Protein AF-A0A2U1STB8-F1 (afdb_monomer)

Structure (mmCIF, N/CA/C/O backbone):
data_AF-A0A2U1STB8-F1
#
_entry.id   AF-A0A2U1STB8-F1
#
loop_
_atom_site.group_PDB
_atom_site.id
_atom_site.type_symbol
_atom_site.label_atom_id
_atom_site.label_alt_id
_atom_site.label_comp_id
_atom_site.label_asym_id
_atom_site.label_entity_id
_atom_site.label_seq_id
_atom_site.pdbx_PDB_ins_code
_atom_site.Cartn_x
_atom_site.Cartn_y
_atom_site.Cartn_z
_atom_site.occupancy
_atom_site.B_iso_or_equiv
_atom_site.auth_seq_id
_atom_site.auth_comp_id
_atom_site.auth_asym_id
_atom_site.auth_atom_id
_atom_site.pdbx_PDB_model_num
ATOM 1 N N . MET A 1 1 ? 2.926 -14.666 1.191 1.00 56.78 1 MET A N 1
ATOM 2 C CA . MET A 1 1 ? 3.184 -13.344 1.796 1.00 56.78 1 MET A CA 1
ATOM 3 C C . MET A 1 1 ? 2.776 -12.311 0.762 1.00 56.78 1 MET A C 1
ATOM 5 O O . MET A 1 1 ? 3.221 -12.447 -0.370 1.00 56.78 1 MET A O 1
ATOM 9 N N . ILE A 1 2 ? 1.848 -11.404 1.078 1.00 64.38 2 ILE A N 1
ATOM 10 C CA . ILE A 1 2 ? 1.431 -10.356 0.133 1.00 64.38 2 ILE A CA 1
ATOM 11 C C . ILE A 1 2 ? 2.334 -9.158 0.390 1.00 64.38 2 ILE A C 1
ATOM 13 O O . ILE A 1 2 ? 2.257 -8.571 1.463 1.00 64.38 2 ILE A O 1
ATOM 17 N N . ASP A 1 3 ? 3.172 -8.817 -0.582 1.00 82.81 3 ASP A N 1
ATOM 18 C CA . ASP A 1 3 ? 3.921 -7.564 -0.579 1.00 82.81 3 ASP A CA 1
ATOM 19 C C . ASP A 1 3 ? 3.026 -6.491 -1.212 1.00 82.81 3 ASP A C 1
ATOM 21 O O . ASP A 1 3 ? 2.745 -6.524 -2.415 1.00 82.81 3 ASP A O 1
ATOM 25 N N . VAL A 1 4 ? 2.445 -5.617 -0.386 1.00 84.44 4 VAL A N 1
ATOM 26 C CA . VAL A 1 4 ? 1.461 -4.632 -0.863 1.00 84.44 4 VAL A CA 1
ATOM 27 C C . VAL A 1 4 ? 2.153 -3.593 -1.734 1.00 84.44 4 VAL A C 1
ATOM 29 O O . VAL A 1 4 ? 1.567 -3.147 -2.723 1.00 84.44 4 VAL A O 1
ATOM 32 N N . VAL A 1 5 ? 3.396 -3.246 -1.396 1.00 88.25 5 VAL A N 1
ATOM 33 C CA . VAL A 1 5 ? 4.225 -2.346 -2.196 1.00 88.25 5 VAL A CA 1
ATOM 34 C C . VAL A 1 5 ? 4.498 -2.960 -3.565 1.00 88.25 5 VAL A C 1
ATOM 36 O O . VAL A 1 5 ? 4.222 -2.299 -4.563 1.00 88.25 5 VAL A O 1
ATOM 39 N N . GLU A 1 6 ? 4.944 -4.217 -3.643 1.00 90.88 6 GLU A N 1
ATOM 40 C CA . GLU A 1 6 ? 5.244 -4.881 -4.922 1.00 90.88 6 GLU A CA 1
ATOM 41 C C . GLU A 1 6 ? 3.986 -5.028 -5.792 1.00 90.88 6 GLU A C 1
ATOM 43 O O . GLU A 1 6 ? 4.014 -4.699 -6.976 1.00 90.88 6 GLU A O 1
ATOM 48 N N . ASN A 1 7 ? 2.849 -5.436 -5.214 1.00 89.62 7 ASN A N 1
ATOM 49 C CA . ASN A 1 7 ? 1.596 -5.570 -5.968 1.00 89.62 7 ASN A CA 1
ATOM 50 C C . ASN A 1 7 ? 1.088 -4.222 -6.500 1.00 89.62 7 ASN A C 1
ATOM 52 O O . ASN A 1 7 ? 0.579 -4.137 -7.623 1.00 89.62 7 ASN A O 1
ATOM 56 N N . LEU A 1 8 ? 1.214 -3.156 -5.703 1.00 89.25 8 LEU A N 1
ATOM 57 C CA . LEU A 1 8 ? 0.842 -1.813 -6.134 1.00 89.25 8 LEU A CA 1
ATOM 58 C C . LEU A 1 8 ? 1.817 -1.291 -7.194 1.00 89.25 8 LEU A C 1
ATOM 60 O O . LEU A 1 8 ? 1.368 -0.747 -8.197 1.00 89.25 8 LEU A O 1
ATOM 64 N N . ALA A 1 9 ? 3.121 -1.499 -7.017 1.00 91.12 9 ALA A N 1
ATOM 65 C CA . ALA A 1 9 ? 4.146 -1.128 -7.987 1.00 91.12 9 ALA A CA 1
ATOM 66 C C . ALA A 1 9 ? 3.913 -1.817 -9.337 1.00 91.12 9 ALA A C 1
ATOM 68 O O . ALA A 1 9 ? 3.885 -1.145 -10.365 1.00 91.12 9 ALA A O 1
ATOM 69 N N . GLN A 1 10 ? 3.638 -3.123 -9.328 1.00 91.44 10 GLN A N 1
ATOM 70 C CA . GLN A 1 10 ? 3.289 -3.884 -10.524 1.00 91.44 10 GLN A CA 1
ATOM 71 C C . GLN A 1 10 ? 2.001 -3.359 -11.171 1.00 91.44 10 GLN A C 1
ATOM 73 O O . GLN A 1 10 ? 1.947 -3.183 -12.385 1.00 91.44 10 GLN A O 1
ATOM 78 N N . SER A 1 11 ? 0.971 -3.046 -10.378 1.00 90.31 11 SER A N 1
ATOM 79 C CA . SER A 1 11 ? -0.282 -2.477 -10.898 1.00 90.31 11 SER A CA 1
ATOM 80 C C . SER A 1 11 ? -0.076 -1.096 -11.531 1.00 90.31 11 SER A C 1
ATOM 82 O O . SER A 1 11 ? -0.659 -0.801 -12.576 1.00 90.31 11 SER A O 1
ATOM 84 N N . LEU A 1 12 ? 0.765 -0.251 -10.924 1.00 89.19 12 LEU A N 1
ATOM 85 C CA . LEU A 1 12 ? 1.150 1.055 -11.462 1.00 89.19 12 LEU A CA 1
ATOM 86 C C . LEU A 1 12 ? 1.954 0.900 -12.752 1.00 89.19 12 LEU A C 1
ATOM 88 O O . LEU A 1 12 ? 1.670 1.602 -13.715 1.00 89.19 12 LEU A O 1
ATOM 92 N N . PHE A 1 13 ? 2.895 -0.041 -12.796 1.00 89.25 13 PHE A N 1
ATOM 93 C CA . PHE A 1 13 ? 3.667 -0.358 -13.994 1.00 89.25 13 PH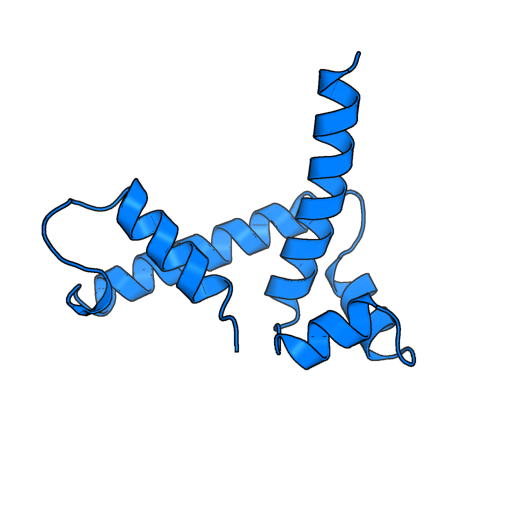E A CA 1
ATOM 94 C C . PHE A 1 13 ? 2.763 -0.835 -15.136 1.00 89.25 13 PHE A C 1
ATOM 96 O O . PHE A 1 13 ? 2.853 -0.322 -16.242 1.00 89.25 13 PHE A O 1
ATOM 103 N N . VAL A 1 14 ? 1.820 -1.742 -14.869 1.00 88.62 14 VAL A N 1
ATOM 104 C CA . VAL A 1 14 ? 0.860 -2.217 -15.881 1.00 88.62 14 VAL A CA 1
ATOM 105 C C . VAL A 1 14 ? -0.056 -1.091 -16.374 1.00 88.62 14 VAL A C 1
ATOM 107 O O . VAL A 1 14 ? -0.401 -1.049 -17.552 1.00 88.62 14 VAL A O 1
ATOM 110 N N . SER A 1 15 ? -0.464 -0.180 -15.487 1.00 86.38 15 SER A N 1
ATOM 111 C CA . SER A 1 15 ? -1.444 0.864 -15.820 1.00 86.38 15 SER A CA 1
ATOM 112 C C . SER A 1 15 ? -0.826 2.111 -16.458 1.00 86.38 15 SER A C 1
ATOM 114 O O . SER A 1 15 ? -1.486 2.780 -17.249 1.00 86.38 15 SER A O 1
ATOM 116 N N . LEU A 1 16 ? 0.401 2.463 -16.070 1.00 86.31 16 LEU A N 1
ATOM 117 C CA . LEU A 1 16 ? 1.062 3.727 -16.420 1.00 86.31 16 LEU A CA 1
ATOM 118 C C . LEU A 1 16 ? 2.373 3.526 -17.190 1.00 86.31 16 LEU A C 1
ATOM 120 O O . LEU A 1 16 ? 2.894 4.487 -17.754 1.00 86.31 16 LEU A O 1
ATOM 124 N N . GLY A 1 17 ? 2.920 2.311 -17.188 1.00 79.31 17 GLY A N 1
ATOM 125 C CA . GLY A 1 17 ? 4.161 1.979 -17.870 1.00 79.31 17 GLY A CA 1
ATOM 126 C C . GLY A 1 17 ? 4.013 1.899 -19.384 1.00 79.31 17 GLY A C 1
ATOM 127 O O . GLY A 1 17 ? 2.931 1.718 -19.945 1.00 79.31 17 GLY A O 1
ATOM 128 N N . SER A 1 18 ? 5.151 2.046 -20.057 1.00 61.75 18 SER A N 1
ATOM 129 C CA . SER A 1 18 ? 5.280 1.862 -21.499 1.00 61.75 18 SER A CA 1
ATOM 130 C C . SER A 1 18 ? 5.188 0.366 -21.823 1.00 61.75 18 SER A C 1
ATOM 132 O O . SER A 1 18 ? 6.009 -0.414 -21.356 1.00 61.75 18 SER A O 1
ATOM 134 N N . GLN A 1 19 ? 4.182 -0.021 -22.611 1.00 65.06 19 GLN A N 1
ATOM 135 C CA . GLN A 1 19 ? 3.633 -1.380 -22.799 1.00 65.06 19 GLN A CA 1
ATOM 136 C C . GLN A 1 19 ? 4.553 -2.457 -23.431 1.00 65.06 19 GLN A C 1
ATOM 138 O O . GLN A 1 19 ? 4.048 -3.364 -24.088 1.00 65.06 19 GLN A O 1
ATOM 143 N N . LEU A 1 20 ? 5.879 -2.388 -23.303 1.00 63.78 20 LEU A N 1
ATOM 144 C CA . LEU A 1 20 ? 6.772 -3.263 -24.077 1.00 63.78 20 LEU A CA 1
ATOM 145 C C . LEU A 1 20 ? 7.332 -4.463 -23.308 1.00 63.78 20 LEU A C 1
ATOM 147 O O . LEU A 1 20 ? 7.580 -5.489 -23.935 1.00 63.78 20 LEU A O 1
ATOM 151 N N . GLU A 1 21 ? 7.484 -4.383 -21.987 1.00 75.31 21 GLU A N 1
ATOM 152 C CA . GLU A 1 21 ? 8.128 -5.443 -21.201 1.00 75.31 21 GLU A CA 1
ATOM 153 C C . GLU A 1 21 ? 7.248 -5.871 -20.018 1.00 75.31 21 GLU A C 1
ATOM 155 O O . GLU A 1 21 ? 6.600 -5.026 -19.392 1.00 75.31 21 GLU A O 1
ATOM 160 N N . PRO A 1 22 ? 7.179 -7.173 -19.690 1.00 84.75 22 PRO A N 1
ATOM 161 C CA . PRO A 1 22 ? 6.521 -7.630 -18.474 1.00 84.75 22 PRO A CA 1
ATOM 162 C C . PRO A 1 22 ? 7.307 -7.180 -17.230 1.00 84.75 22 PRO A C 1
ATOM 164 O O . PRO A 1 22 ? 8.526 -7.038 -17.260 1.00 84.75 22 PRO A O 1
ATOM 167 N N . TRP A 1 23 ? 6.606 -6.989 -16.105 1.00 86.25 23 TRP A N 1
ATOM 168 C CA . TRP A 1 23 ? 7.174 -6.479 -14.841 1.00 86.25 23 TRP A CA 1
ATOM 169 C C . TRP A 1 23 ? 8.466 -7.180 -14.398 1.00 86.25 23 TRP A C 1
ATOM 171 O O . TRP A 1 23 ? 9.391 -6.527 -13.920 1.00 86.25 23 TRP A O 1
ATOM 181 N N . ASP A 1 24 ? 8.531 -8.503 -14.551 1.00 85.56 24 ASP A N 1
ATOM 182 C CA . ASP A 1 24 ? 9.680 -9.297 -14.112 1.00 85.56 24 ASP A CA 1
ATOM 183 C C . ASP A 1 24 ? 10.916 -9.124 -15.005 1.00 85.56 24 ASP A C 1
ATOM 185 O O . ASP A 1 24 ? 12.032 -9.371 -14.546 1.00 85.56 24 ASP A O 1
ATOM 189 N N . GLU A 1 25 ? 10.725 -8.659 -16.240 1.00 87.12 25 GLU A N 1
ATOM 190 C CA . GLU A 1 25 ? 11.784 -8.413 -17.225 1.00 87.12 25 GLU A CA 1
ATOM 191 C C . GLU A 1 25 ? 12.222 -6.942 -17.259 1.00 87.12 25 GLU A C 1
ATOM 193 O O . GLU A 1 25 ? 13.315 -6.645 -17.740 1.00 87.12 25 GLU A O 1
ATOM 198 N N . ALA A 1 26 ? 11.420 -6.036 -16.688 1.00 85.81 26 ALA A N 1
ATOM 199 C CA . ALA A 1 26 ? 11.733 -4.615 -16.637 1.00 85.81 26 ALA A CA 1
ATOM 200 C C . ALA A 1 26 ? 13.057 -4.344 -15.885 1.00 85.81 26 ALA A C 1
ATOM 202 O O . ALA A 1 26 ? 13.343 -4.986 -14.860 1.00 85.81 26 ALA A O 1
ATOM 203 N N . PRO A 1 27 ? 13.853 -3.345 -16.317 1.00 91.00 27 PRO A N 1
ATOM 204 C CA . PRO A 1 27 ? 15.089 -2.968 -15.641 1.00 91.00 27 PRO A CA 1
ATOM 205 C C . PRO A 1 27 ? 14.877 -2.692 -14.149 1.00 91.00 27 PRO A C 1
ATOM 207 O O . PRO A 1 27 ? 13.914 -2.035 -13.752 1.00 91.00 27 PRO A O 1
ATOM 210 N N . LEU A 1 28 ? 15.828 -3.116 -13.306 1.00 90.00 28 LEU A N 1
ATOM 211 C CA . LEU A 1 28 ? 15.728 -2.944 -11.849 1.00 90.00 28 LEU A CA 1
ATO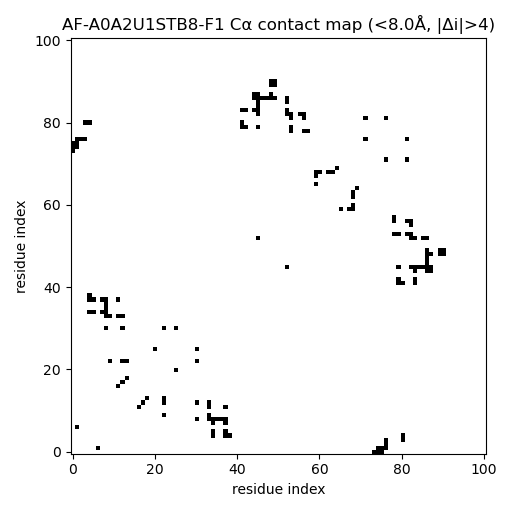M 212 C C . LEU A 1 28 ? 15.468 -1.481 -11.448 1.00 90.00 28 LEU A C 1
ATOM 214 O O . LEU A 1 28 ? 14.611 -1.216 -10.612 1.00 90.00 28 LEU A O 1
ATOM 218 N N . ALA A 1 29 ? 16.142 -0.532 -12.102 1.00 90.31 29 ALA A N 1
ATOM 219 C CA . ALA A 1 29 ? 15.962 0.898 -11.848 1.00 90.31 29 ALA A CA 1
ATOM 220 C C . ALA A 1 29 ? 14.537 1.395 -12.152 1.00 90.31 29 ALA A C 1
ATOM 222 O O . ALA A 1 29 ? 14.053 2.335 -11.518 1.00 90.31 29 ALA A O 1
ATOM 223 N N . GLU A 1 30 ? 13.861 0.781 -13.123 1.00 89.75 30 GLU A N 1
ATOM 224 C CA . GLU A 1 30 ? 12.471 1.091 -13.440 1.00 89.75 30 GLU A CA 1
ATOM 225 C C . GLU A 1 30 ? 11.533 0.480 -12.400 1.00 89.75 30 GLU A C 1
ATOM 227 O O . GLU A 1 30 ? 10.696 1.191 -11.841 1.00 89.75 30 GLU A O 1
ATOM 232 N N . ARG A 1 31 ? 11.737 -0.792 -12.042 1.00 90.44 31 ARG A N 1
ATOM 233 C CA . ARG A 1 31 ? 10.982 -1.448 -10.964 1.00 90.44 31 ARG A CA 1
ATOM 234 C C . ARG A 1 31 ? 11.079 -0.676 -9.648 1.00 90.44 31 ARG A C 1
ATOM 236 O O . ARG A 1 31 ? 10.059 -0.417 -9.013 1.00 90.44 31 ARG A O 1
ATOM 243 N N . ASP A 1 32 ? 12.275 -0.226 -9.278 1.00 93.12 32 ASP A N 1
ATOM 244 C CA . ASP A 1 32 ? 12.505 0.564 -8.064 1.00 93.12 32 ASP A CA 1
ATOM 245 C C . ASP A 1 32 ? 11.796 1.922 -8.101 1.00 93.12 32 ASP A C 1
ATOM 247 O O . ASP A 1 32 ? 11.286 2.388 -7.081 1.00 93.12 32 ASP A O 1
ATOM 251 N N . ARG A 1 33 ? 11.678 2.542 -9.282 1.00 92.62 33 ARG A N 1
ATOM 252 C CA . ARG A 1 33 ? 10.901 3.776 -9.448 1.00 92.62 33 ARG A CA 1
ATOM 253 C C . ARG A 1 33 ? 9.418 3.548 -9.145 1.00 92.62 33 ARG A C 1
ATOM 255 O O . ARG A 1 33 ? 8.818 4.361 -8.441 1.00 92.62 33 ARG A O 1
ATOM 262 N N . TYR A 1 34 ? 8.830 2.459 -9.639 1.00 92.88 34 TYR A N 1
ATOM 263 C CA . TYR A 1 34 ? 7.428 2.129 -9.356 1.00 92.88 34 TYR A CA 1
ATOM 264 C C . TYR A 1 34 ? 7.208 1.676 -7.908 1.00 92.88 34 TYR A C 1
ATOM 266 O O . TYR A 1 34 ? 6.180 2.026 -7.328 1.00 92.88 34 TYR A O 1
ATOM 274 N N . ARG A 1 35 ? 8.176 0.987 -7.287 1.00 93.19 35 ARG A N 1
ATOM 275 C CA . ARG A 1 35 ? 8.153 0.691 -5.841 1.00 93.19 35 ARG A CA 1
ATOM 276 C C . ARG A 1 35 ? 8.130 1.963 -5.010 1.00 93.19 35 ARG A C 1
ATOM 278 O O . ARG A 1 35 ? 7.255 2.125 -4.166 1.00 93.19 35 ARG A O 1
ATOM 285 N N . LEU A 1 36 ? 9.021 2.908 -5.305 1.00 94.12 36 LEU A N 1
ATOM 286 C CA . LEU A 1 36 ? 9.054 4.195 -4.615 1.00 94.12 36 LEU A CA 1
ATOM 287 C C . LEU A 1 36 ? 7.739 4.970 -4.801 1.00 94.12 36 LEU A C 1
ATOM 289 O O . LEU A 1 36 ? 7.225 5.569 -3.856 1.00 94.12 36 LEU A O 1
ATOM 293 N N . ALA A 1 37 ? 7.166 4.949 -6.007 1.00 92.50 37 ALA A N 1
ATOM 294 C CA . ALA A 1 37 ? 5.864 5.556 -6.265 1.00 92.50 37 ALA A CA 1
ATOM 295 C C . ALA A 1 37 ? 4.747 4.895 -5.435 1.00 92.50 37 ALA A C 1
ATOM 297 O O . ALA A 1 37 ? 3.945 5.600 -4.822 1.00 92.50 37 ALA A O 1
ATOM 298 N N . ALA A 1 38 ? 4.726 3.561 -5.362 1.00 92.69 38 ALA A N 1
ATOM 299 C CA . ALA A 1 38 ? 3.785 2.808 -4.540 1.00 9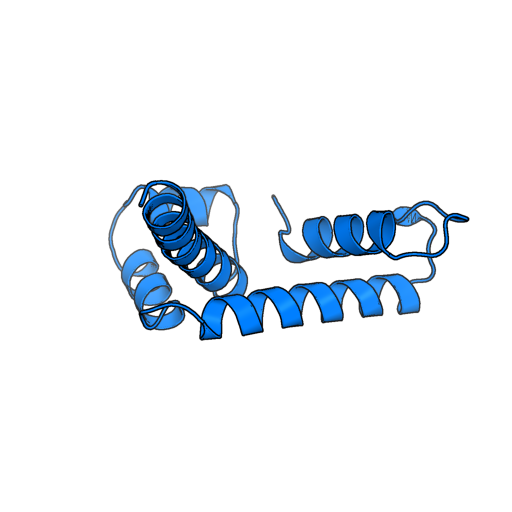2.69 38 ALA A CA 1
ATOM 300 C C . ALA A 1 38 ? 3.914 3.164 -3.048 1.00 92.69 38 ALA A C 1
ATOM 302 O O . ALA A 1 38 ? 2.911 3.469 -2.401 1.00 92.69 38 ALA A O 1
ATOM 303 N N . GLU A 1 39 ? 5.134 3.210 -2.509 1.00 92.31 39 GLU A N 1
ATOM 304 C CA . GLU A 1 39 ? 5.388 3.624 -1.123 1.00 92.31 39 GLU A CA 1
ATOM 305 C C . GLU A 1 39 ? 4.902 5.048 -0.836 1.00 92.31 39 GLU A C 1
ATOM 307 O O . GLU A 1 39 ? 4.277 5.299 0.199 1.00 92.31 39 GLU A O 1
ATOM 312 N N . ASN A 1 40 ? 5.160 5.984 -1.754 1.00 92.69 40 ASN A N 1
ATOM 313 C CA . ASN A 1 40 ? 4.723 7.370 -1.616 1.00 92.69 40 ASN A CA 1
ATOM 314 C C . ASN A 1 40 ? 3.195 7.478 -1.606 1.00 92.69 40 ASN A C 1
ATOM 316 O O . ASN A 1 40 ? 2.645 8.151 -0.736 1.00 92.69 40 ASN A O 1
ATOM 320 N N . ILE A 1 41 ? 2.503 6.761 -2.497 1.00 89.69 41 ILE A N 1
ATOM 321 C CA . ILE A 1 41 ? 1.035 6.712 -2.518 1.00 89.69 41 ILE A CA 1
ATOM 322 C C . ILE A 1 41 ? 0.494 6.166 -1.195 1.00 89.69 41 ILE A C 1
ATOM 324 O O . ILE A 1 41 ? -0.406 6.767 -0.608 1.00 89.69 41 ILE A O 1
ATOM 328 N N . LEU A 1 42 ? 1.046 5.059 -0.689 1.00 87.94 42 LEU A N 1
ATOM 329 C CA . LEU A 1 42 ? 0.620 4.482 0.590 1.00 87.94 42 LEU A CA 1
ATOM 330 C C . LEU A 1 42 ? 0.844 5.461 1.753 1.00 87.94 42 LEU A C 1
ATOM 332 O O . LEU A 1 42 ? -0.024 5.598 2.618 1.00 87.94 42 LEU A O 1
ATOM 336 N N . ARG A 1 43 ? 1.970 6.185 1.754 1.00 87.88 43 ARG A N 1
ATOM 337 C CA . ARG A 1 43 ? 2.280 7.211 2.759 1.00 87.88 43 ARG A CA 1
ATOM 338 C C . ARG A 1 43 ? 1.304 8.384 2.701 1.00 87.88 43 ARG A C 1
ATOM 340 O O . ARG A 1 43 ? 0.781 8.781 3.740 1.00 87.88 43 ARG A O 1
ATOM 347 N N . GLU A 1 44 ? 1.040 8.924 1.515 1.00 88.44 44 GLU A N 1
ATOM 348 C CA . GLU A 1 44 ? 0.068 10.007 1.335 1.00 88.44 44 GLU A CA 1
ATOM 349 C C . GLU A 1 44 ? -1.335 9.580 1.758 1.00 88.44 44 GLU A C 1
ATOM 351 O O . GLU A 1 44 ? -2.066 10.342 2.389 1.00 88.44 44 GLU A O 1
ATOM 356 N N . LEU A 1 45 ? -1.708 8.344 1.442 1.00 84.56 45 LEU A N 1
ATOM 357 C CA . LEU A 1 45 ? -3.014 7.811 1.777 1.00 84.56 45 LEU A CA 1
ATOM 358 C C . LEU A 1 45 ? -3.172 7.628 3.290 1.00 84.56 45 LEU A C 1
ATOM 360 O O . LEU A 1 45 ? -4.205 8.008 3.842 1.00 84.56 45 LEU A O 1
ATOM 364 N N . ALA A 1 46 ? -2.132 7.143 3.974 1.00 84.75 46 ALA A N 1
ATOM 365 C CA . ALA A 1 46 ? -2.082 7.104 5.432 1.00 84.75 46 ALA A CA 1
ATOM 366 C C . ALA A 1 46 ? -2.204 8.505 6.057 1.00 84.75 46 ALA A C 1
ATOM 368 O O . ALA A 1 46 ? -2.945 8.676 7.022 1.00 84.75 46 ALA A O 1
ATOM 369 N N . ALA A 1 47 ? -1.542 9.515 5.483 1.00 85.62 47 ALA A N 1
ATOM 370 C CA . ALA A 1 47 ? -1.592 10.895 5.973 1.00 85.62 47 ALA A CA 1
ATOM 371 C C . ALA A 1 47 ? -2.978 11.554 5.833 1.00 85.62 47 ALA A C 1
ATOM 373 O O . ALA A 1 47 ? -3.286 12.501 6.551 1.00 85.62 47 ALA A O 1
ATOM 374 N N . ARG A 1 48 ? -3.830 11.061 4.926 1.00 84.25 48 ARG A N 1
ATOM 375 C CA . ARG A 1 48 ? -5.204 11.561 4.733 1.00 84.25 48 ARG A CA 1
ATOM 376 C C . ARG A 1 48 ? -6.230 10.921 5.668 1.00 84.25 48 ARG A C 1
ATOM 378 O O . ARG A 1 48 ? -7.405 11.279 5.613 1.00 84.25 48 ARG A O 1
ATOM 385 N N . ALA A 1 49 ? -5.830 9.950 6.484 1.00 81.25 49 ALA A N 1
ATOM 386 C CA . ALA A 1 49 ? -6.744 9.298 7.407 1.00 81.25 49 ALA A CA 1
ATOM 387 C C . ALA A 1 49 ? -7.334 10.300 8.420 1.00 81.25 49 ALA A C 1
ATOM 389 O O . ALA A 1 49 ? -6.621 11.173 8.909 1.00 81.25 49 ALA A O 1
ATOM 390 N N . PRO A 1 50 ? -8.605 10.140 8.833 1.00 79.69 50 PRO A N 1
ATOM 391 C CA . PRO A 1 50 ? -9.217 10.978 9.869 1.00 79.69 50 PRO A CA 1
ATOM 392 C C . PRO A 1 50 ? -8.735 10.635 11.298 1.00 79.69 50 PRO A C 1
ATOM 394 O O . PRO A 1 50 ? -9.365 11.023 12.279 1.00 79.69 50 PRO A O 1
ATOM 397 N N . PHE A 1 51 ? -7.664 9.852 11.428 1.00 81.12 51 PHE A N 1
ATOM 398 C CA . PHE A 1 51 ? -7.048 9.408 12.678 1.00 81.12 51 PHE A CA 1
ATOM 399 C C . PHE A 1 51 ? -5.567 9.104 12.444 1.00 81.12 51 PHE A C 1
ATOM 401 O O . PHE A 1 51 ? -5.153 8.925 11.307 1.00 81.12 51 PHE A O 1
ATOM 408 N N . GLU A 1 52 ? -4.803 8.942 13.526 1.00 84.31 52 GLU A N 1
ATOM 409 C CA . GLU A 1 52 ? -3.386 8.555 13.504 1.00 84.31 52 GLU A CA 1
ATOM 410 C C . GLU A 1 52 ? -3.199 7.043 13.262 1.00 84.31 52 GLU A C 1
ATOM 412 O O . GLU A 1 52 ? -3.292 6.249 14.214 1.00 84.31 52 GLU A O 1
ATOM 417 N N . PRO A 1 53 ? -2.926 6.583 12.024 1.00 77.62 53 PRO A N 1
ATOM 418 C CA . PRO A 1 53 ? -3.027 5.166 11.688 1.00 77.62 53 PRO A CA 1
ATOM 419 C C 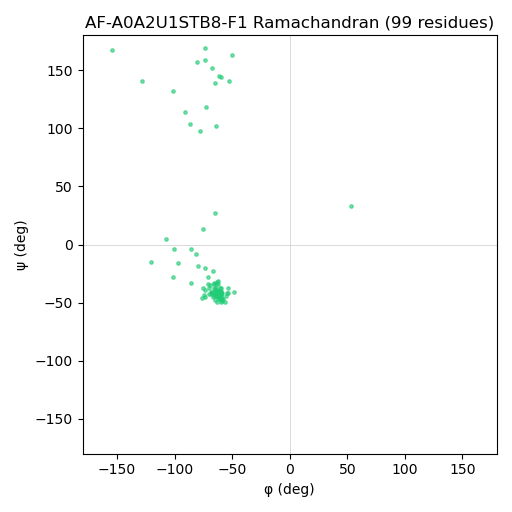. PRO A 1 53 ? -1.873 4.370 12.289 1.00 77.62 53 PRO A C 1
ATOM 421 O O . PRO A 1 53 ? -2.086 3.297 12.840 1.00 77.62 53 PRO A O 1
ATOM 424 N N . THR A 1 54 ? -0.663 4.926 12.281 1.00 80.50 54 THR A N 1
ATOM 425 C CA . THR A 1 54 ? 0.544 4.313 12.854 1.00 80.50 54 THR A CA 1
ATOM 426 C C . THR A 1 54 ? 0.380 4.019 14.347 1.00 80.50 54 THR A C 1
ATOM 428 O O . THR A 1 54 ? 0.737 2.940 14.824 1.00 80.50 54 THR A O 1
ATOM 431 N N . SER A 1 55 ? -0.220 4.953 15.092 1.00 80.62 55 SER A N 1
ATOM 432 C CA . SER A 1 55 ? -0.506 4.776 16.521 1.00 80.62 55 SER A CA 1
ATOM 433 C C . SER A 1 55 ? -1.540 3.676 16.767 1.00 80.62 55 SER A C 1
ATOM 435 O O . SER A 1 55 ? -1.406 2.910 17.724 1.00 80.62 55 SER A O 1
ATOM 437 N N . LEU A 1 56 ? -2.549 3.570 15.899 1.00 77.25 56 LEU A N 1
ATOM 438 C CA . LEU A 1 56 ? -3.553 2.511 15.957 1.00 77.25 56 LEU A CA 1
ATOM 439 C C . LEU A 1 56 ? -2.951 1.140 15.611 1.00 77.25 56 LEU A C 1
ATOM 441 O O . LEU A 1 56 ? -3.207 0.173 16.325 1.00 77.25 56 LEU A O 1
ATOM 445 N N . VAL A 1 57 ? -2.097 1.060 14.586 1.00 79.25 57 VAL A N 1
ATOM 446 C CA . VAL A 1 57 ? -1.361 -0.164 14.223 1.00 79.25 57 VAL A CA 1
ATOM 447 C C . VAL A 1 57 ? -0.512 -0.650 15.394 1.00 79.25 57 VAL A C 1
ATOM 449 O O . VAL A 1 57 ? -0.566 -1.831 15.733 1.00 79.25 57 VAL A O 1
ATOM 452 N N . ARG A 1 58 ? 0.232 0.250 16.050 1.00 79.38 58 ARG A N 1
ATOM 453 C CA . ARG A 1 58 ? 1.036 -0.092 17.231 1.00 79.38 58 ARG A CA 1
ATOM 454 C C . ARG A 1 58 ? 0.170 -0.671 18.352 1.00 79.38 58 ARG A C 1
ATOM 456 O O . ARG A 1 58 ? 0.467 -1.756 18.839 1.00 79.38 58 ARG A O 1
ATOM 463 N N . LYS A 1 59 ? -0.950 -0.018 18.680 1.00 78.12 59 LYS A N 1
ATOM 464 C CA . LYS A 1 59 ? -1.894 -0.520 19.694 1.00 78.12 59 LYS A CA 1
ATOM 465 C C . LYS A 1 59 ? -2.456 -1.896 19.340 1.00 78.12 59 LYS A C 1
ATOM 467 O O . LYS A 1 59 ? -2.552 -2.745 20.218 1.00 78.12 59 LYS A O 1
ATOM 472 N N . ILE A 1 60 ? -2.805 -2.133 18.073 1.00 75.56 60 ILE A N 1
ATOM 473 C CA . ILE A 1 60 ? -3.312 -3.434 17.610 1.00 75.56 60 ILE A CA 1
ATOM 474 C C . ILE A 1 60 ? -2.241 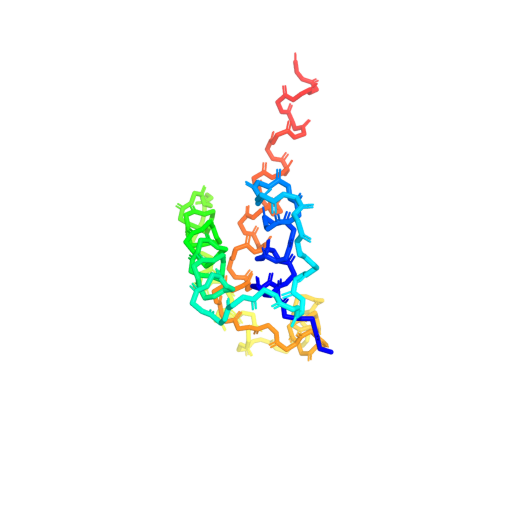-4.524 17.738 1.00 75.56 60 ILE A C 1
ATOM 476 O O . ILE A 1 60 ? -2.569 -5.644 18.110 1.00 75.56 60 ILE A O 1
ATOM 480 N N . ARG A 1 61 ? -0.969 -4.210 17.463 1.00 72.62 61 ARG A N 1
ATOM 481 C CA . ARG A 1 61 ? 0.146 -5.156 17.656 1.00 72.62 61 ARG A CA 1
ATOM 482 C C . ARG A 1 61 ? 0.367 -5.502 19.129 1.00 72.62 61 ARG A C 1
ATOM 484 O O . ARG A 1 61 ? 0.744 -6.625 19.439 1.00 72.62 61 ARG A O 1
ATOM 491 N N . GLU A 1 62 ? 0.122 -4.550 20.022 1.00 75.75 62 GLU A N 1
ATOM 492 C CA . GLU A 1 62 ? 0.256 -4.725 21.473 1.00 75.75 62 GLU A CA 1
ATOM 493 C C . GLU A 1 62 ? -0.945 -5.458 22.105 1.00 75.75 62 GLU A C 1
ATOM 495 O O . GLU A 1 62 ? -0.826 -6.003 23.203 1.00 75.75 62 GLU A O 1
ATOM 500 N N . THR A 1 63 ? -2.101 -5.518 21.430 1.00 67.25 63 THR A N 1
ATOM 501 C CA . THR A 1 63 ? -3.314 -6.177 21.943 1.00 67.25 63 THR A CA 1
ATOM 502 C C . THR A 1 63 ? -3.539 -7.570 21.328 1.00 67.25 63 THR A C 1
ATOM 504 O O . THR A 1 63 ? -3.482 -7.762 20.117 1.00 67.25 63 THR A O 1
ATOM 507 N N . ARG A 1 64 ? -3.814 -8.565 22.195 1.00 61.19 64 ARG A N 1
ATOM 508 C CA . ARG A 1 64 ? -4.206 -9.965 21.874 1.00 61.19 64 ARG A CA 1
ATOM 509 C C . ARG A 1 64 ? -5.371 -10.045 20.846 1.00 61.19 64 ARG A C 1
ATOM 511 O O . ARG A 1 64 ? -6.049 -9.045 20.632 1.00 61.19 64 ARG A O 1
ATOM 518 N N . PRO A 1 65 ? -5.614 -11.204 20.189 1.00 63.31 65 PRO A N 1
ATOM 519 C CA . PRO A 1 65 ? -5.889 -11.285 18.757 1.00 63.31 65 PRO A CA 1
ATOM 520 C C . PRO A 1 65 ? -7.191 -10.581 18.373 1.00 63.31 65 PRO A C 1
ATOM 522 O O . PRO A 1 65 ? -8.292 -11.108 18.517 1.00 63.31 65 PRO A O 1
ATOM 525 N N . THR A 1 66 ? -7.052 -9.383 17.824 1.00 65.81 66 THR A N 1
ATOM 526 C CA . THR A 1 66 ? -8.116 -8.762 17.039 1.00 65.81 66 THR A CA 1
ATOM 527 C C . THR A 1 66 ? -8.086 -9.337 15.622 1.00 65.81 66 THR A C 1
ATOM 529 O O . THR A 1 66 ? -7.046 -9.808 15.161 1.00 65.81 66 THR A O 1
ATOM 532 N N . PHE A 1 67 ? -9.201 -9.273 14.890 1.00 65.56 67 PHE A N 1
ATOM 533 C CA . PHE A 1 67 ? -9.235 -9.647 13.468 1.00 65.56 67 PHE A CA 1
ATOM 534 C C . PHE A 1 67 ? -8.163 -8.897 12.654 1.00 65.56 67 PHE A C 1
ATOM 536 O O . PHE A 1 67 ? -7.492 -9.481 11.812 1.00 65.56 67 PHE A O 1
ATOM 543 N N . LEU A 1 68 ? -7.922 -7.624 12.983 1.00 63.50 68 LEU A N 1
ATOM 544 C CA . LEU A 1 68 ? -6.820 -6.834 12.429 1.00 63.50 68 LEU A CA 1
ATOM 545 C C . LEU A 1 68 ? -5.444 -7.391 12.815 1.00 63.50 68 LEU A C 1
ATOM 547 O O . LEU A 1 68 ? -4.593 -7.537 11.946 1.00 63.50 68 LEU A O 1
ATOM 551 N N . GLY A 1 69 ? -5.241 -7.769 14.080 1.00 65.19 69 GLY A N 1
ATOM 552 C CA . GLY A 1 69 ? -4.050 -8.494 14.536 1.00 65.19 69 GLY A CA 1
ATOM 553 C C . GLY A 1 69 ? -3.797 -9.784 13.746 1.00 65.19 69 GLY A C 1
ATOM 554 O O . GLY A 1 69 ? -2.668 -10.050 13.342 1.00 65.19 69 GLY A O 1
ATOM 555 N N . PHE A 1 70 ? -4.854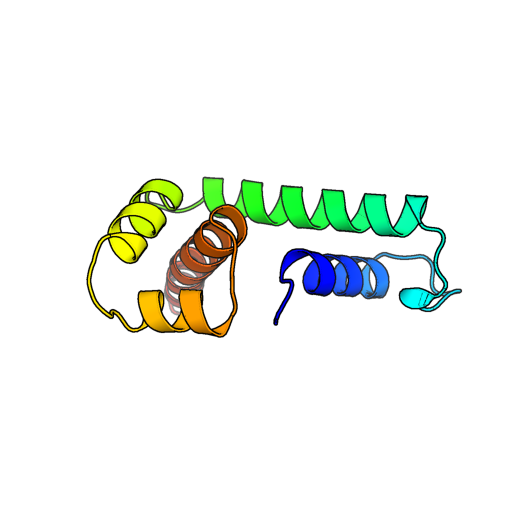 -10.547 13.452 1.00 64.88 70 PHE A N 1
ATOM 556 C CA . PHE A 1 70 ? -4.773 -11.757 12.633 1.00 64.88 70 PHE A CA 1
ATOM 557 C C . PHE A 1 70 ? -4.398 -11.452 11.179 1.00 64.88 70 PHE A C 1
ATOM 559 O O . PHE A 1 70 ? -3.512 -12.109 10.636 1.00 64.88 70 PHE A O 1
ATOM 566 N N . LEU A 1 71 ? -5.008 -10.436 10.558 1.00 63.84 71 LEU A N 1
ATOM 567 C CA . LEU A 1 71 ? -4.637 -9.990 9.211 1.00 63.84 71 LEU A CA 1
ATOM 568 C C . LEU A 1 71 ? -3.168 -9.539 9.158 1.00 63.84 71 LEU A C 1
ATOM 570 O O . LEU A 1 71 ? -2.459 -9.900 8.222 1.00 63.84 71 LEU A O 1
ATOM 574 N N . TYR A 1 72 ? -2.671 -8.837 10.182 1.00 66.31 72 TYR A N 1
ATOM 575 C CA . TYR A 1 72 ? -1.257 -8.457 10.262 1.00 66.31 72 TYR A CA 1
ATOM 576 C C . TYR A 1 72 ? -0.318 -9.658 10.310 1.00 66.31 72 TYR A C 1
ATOM 578 O O . TYR A 1 72 ? 0.661 -9.684 9.569 1.00 66.31 72 TYR A O 1
ATOM 586 N N . MET A 1 73 ? -0.612 -10.654 11.150 1.00 64.06 73 MET A N 1
ATOM 587 C CA . MET A 1 73 ? 0.220 -11.859 11.234 1.00 64.06 73 MET A CA 1
ATOM 588 C C . MET A 1 73 ? 0.144 -12.698 9.955 1.00 64.06 73 MET A C 1
ATOM 590 O O . MET A 1 73 ? 1.166 -13.184 9.482 1.00 64.06 73 MET A O 1
ATOM 594 N N . THR A 1 74 ? -1.050 -12.825 9.374 1.00 66.31 74 THR A N 1
ATOM 595 C CA . THR A 1 74 ? -1.304 -13.669 8.196 1.00 66.31 74 THR A CA 1
ATOM 596 C C . THR A 1 74 ? -0.664 -13.103 6.931 1.00 66.31 74 THR A C 1
ATOM 598 O O . THR A 1 74 ? -0.148 -13.859 6.111 1.00 66.31 74 THR A O 1
ATOM 601 N N . TYR A 1 75 ? -0.673 -11.777 6.770 1.00 68.62 75 TYR A N 1
ATOM 602 C CA . TYR A 1 75 ? -0.127 -11.113 5.584 1.00 68.62 75 TYR A CA 1
ATOM 603 C C . TYR A 1 75 ? 1.275 -10.525 5.789 1.00 68.62 75 TYR A C 1
ATOM 605 O O . TYR A 1 75 ? 1.862 -10.056 4.822 1.00 68.62 75 TYR A O 1
ATOM 613 N N . SER A 1 76 ? 1.828 -10.593 7.008 1.00 71.94 76 SER A N 1
ATOM 614 C CA . SER A 1 76 ? 3.166 -10.085 7.371 1.00 71.94 76 SER A CA 1
ATOM 615 C C . SER A 1 76 ? 3.405 -8.615 6.999 1.00 71.94 76 SER A C 1
ATOM 617 O O . SER A 1 76 ? 4.525 -8.219 6.695 1.00 71.94 76 SER A O 1
ATOM 619 N N . LEU A 1 77 ? 2.352 -7.799 7.055 1.00 75.00 77 LEU A N 1
ATOM 620 C CA . LEU A 1 77 ? 2.405 -6.392 6.658 1.00 75.00 77 LEU A CA 1
ATOM 621 C C . LEU A 1 77 ? 3.335 -5.585 7.569 1.00 75.00 77 LEU A C 1
ATOM 623 O O . LEU A 1 77 ? 3.299 -5.707 8.805 1.00 75.00 77 LEU A O 1
ATOM 627 N N . ASN A 1 78 ? 4.109 -4.684 6.973 1.00 81.56 78 ASN A N 1
ATOM 628 C CA . ASN A 1 78 ? 4.852 -3.682 7.722 1.00 81.56 78 ASN A CA 1
ATOM 629 C C . ASN A 1 78 ? 3.902 -2.592 8.269 1.00 81.56 78 ASN A C 1
ATOM 631 O O . ASN A 1 78 ? 2.712 -2.526 7.947 1.00 81.56 78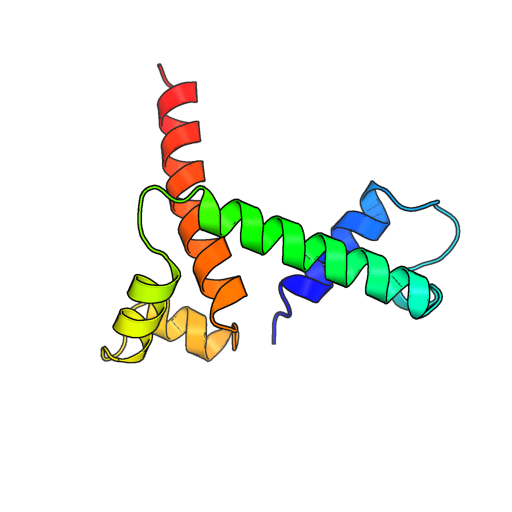 ASN A O 1
ATOM 635 N N . THR A 1 79 ? 4.405 -1.739 9.162 1.00 80.06 79 THR A N 1
ATOM 636 C CA . THR A 1 79 ? 3.582 -0.713 9.827 1.00 80.06 79 THR A CA 1
ATOM 637 C C . THR A 1 79 ? 3.005 0.320 8.850 1.00 80.06 79 THR A C 1
ATOM 639 O O . THR A 1 79 ? 1.899 0.807 9.080 1.00 80.06 79 THR A O 1
ATOM 642 N N . ALA A 1 80 ? 3.716 0.647 7.769 1.00 80.06 80 ALA A N 1
ATOM 643 C CA . ALA A 1 80 ? 3.270 1.627 6.782 1.00 80.06 80 ALA A CA 1
ATOM 644 C C . ALA A 1 80 ? 2.156 1.062 5.886 1.00 80.06 80 ALA A C 1
ATOM 646 O O . ALA A 1 80 ? 1.135 1.719 5.695 1.00 80.06 80 ALA A O 1
ATOM 647 N N . GLU A 1 81 ? 2.295 -0.178 5.416 1.00 81.88 81 GLU A N 1
ATOM 648 C CA . GLU A 1 81 ? 1.259 -0.882 4.645 1.00 81.88 81 GLU A CA 1
ATOM 649 C C . GLU A 1 81 ? -0.024 -1.041 5.468 1.00 81.88 81 GLU A C 1
ATOM 651 O O . GLU A 1 81 ? -1.127 -0.742 5.012 1.00 81.88 81 GLU A O 1
ATOM 656 N N . ALA A 1 82 ? 0.133 -1.444 6.729 1.00 80.38 82 ALA A N 1
ATOM 657 C CA . ALA A 1 82 ? -0.937 -1.544 7.708 1.00 80.38 82 ALA A CA 1
ATOM 658 C C . ALA A 1 82 ? -1.701 -0.222 7.898 1.00 80.38 82 ALA A C 1
ATOM 660 O O . ALA A 1 82 ? -2.933 -0.179 7.844 1.00 80.38 82 ALA A O 1
ATOM 661 N N . ALA A 1 83 ? -0.953 0.862 8.106 1.00 82.50 83 ALA A N 1
ATOM 662 C CA . ALA A 1 83 ? -1.479 2.210 8.265 1.00 82.50 83 ALA A CA 1
ATOM 663 C C . ALA A 1 83 ? -2.250 2.667 7.019 1.00 82.50 83 ALA A C 1
ATOM 665 O O . ALA A 1 83 ? -3.370 3.166 7.140 1.00 82.50 83 ALA A O 1
ATOM 666 N N . ALA A 1 84 ? -1.684 2.448 5.832 1.00 82.88 84 ALA A N 1
ATOM 667 C CA . ALA A 1 84 ? -2.301 2.813 4.564 1.00 82.88 84 ALA A CA 1
ATOM 668 C C . ALA A 1 84 ? -3.598 2.032 4.302 1.00 82.88 84 ALA A C 1
ATOM 670 O O . ALA A 1 84 ? -4.595 2.616 3.884 1.00 82.88 84 ALA A O 1
ATOM 671 N N . LEU A 1 85 ? -3.643 0.734 4.611 1.00 81.00 85 LEU A N 1
ATOM 672 C CA . LEU A 1 85 ? -4.862 -0.068 4.455 1.00 81.00 85 LEU A CA 1
ATOM 673 C C . LEU A 1 85 ? -5.979 0.373 5.410 1.00 81.00 85 LEU A C 1
ATOM 675 O O . LEU A 1 85 ? -7.141 0.462 5.005 1.00 81.00 85 LEU A O 1
ATOM 679 N N . LEU A 1 86 ? -5.642 0.682 6.665 1.00 79.88 86 LEU A N 1
ATOM 680 C CA . LEU A 1 86 ? -6.597 1.235 7.631 1.00 79.88 86 LEU A CA 1
ATOM 681 C C . LEU A 1 86 ? -7.140 2.592 7.173 1.00 79.88 86 LEU A C 1
ATOM 683 O O . LEU A 1 86 ? -8.351 2.822 7.211 1.00 79.88 86 LEU A O 1
ATOM 687 N N . ALA A 1 87 ? -6.252 3.467 6.706 1.00 83.88 87 ALA A N 1
ATOM 688 C CA . ALA A 1 87 ? -6.612 4.759 6.145 1.00 83.88 87 ALA A CA 1
ATOM 689 C C . ALA A 1 87 ? -7.533 4.611 4.925 1.00 83.88 87 ALA A C 1
ATOM 691 O O . ALA A 1 87 ? -8.573 5.266 4.852 1.00 83.88 87 ALA A O 1
ATOM 692 N N . PHE A 1 88 ? -7.220 3.683 4.017 1.00 82.75 88 PHE A N 1
ATOM 693 C CA . PHE A 1 88 ? -8.043 3.394 2.846 1.00 82.75 88 PHE A CA 1
ATOM 694 C C . PHE A 1 88 ?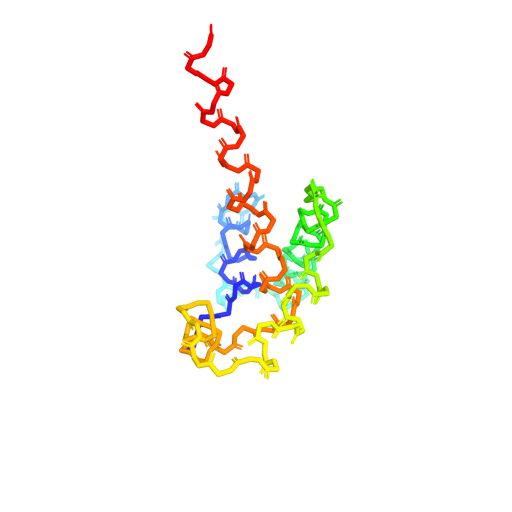 -9.451 2.949 3.229 1.00 82.75 88 PHE A C 1
ATOM 696 O O . PHE A 1 88 ? -10.422 3.454 2.672 1.00 82.75 88 PHE A O 1
ATOM 703 N N . GLN A 1 89 ? -9.589 2.035 4.191 1.00 80.62 89 GLN A N 1
ATOM 704 C CA . GLN A 1 89 ? -10.906 1.572 4.637 1.00 80.62 89 GLN A CA 1
ATOM 705 C C . GLN A 1 89 ? -11.740 2.707 5.237 1.00 80.62 89 GLN A C 1
ATOM 707 O O . GLN A 1 89 ? -12.933 2.823 4.947 1.00 80.62 89 GLN A O 1
ATOM 712 N N . ALA A 1 90 ? -11.112 3.575 6.027 1.00 79.38 90 ALA A N 1
ATOM 713 C CA . ALA A 1 90 ? -11.781 4.720 6.627 1.00 79.38 90 ALA A CA 1
ATOM 714 C C . ALA A 1 90 ? -12.255 5.734 5.578 1.00 79.38 90 ALA A C 1
ATOM 716 O O . ALA A 1 90 ? -13.408 6.169 5.613 1.00 79.38 90 ALA A O 1
ATOM 717 N N . LEU A 1 91 ? -11.398 6.043 4.603 1.00 79.00 91 LEU A N 1
ATOM 718 C CA . LEU A 1 91 ? -11.720 6.935 3.491 1.00 79.00 91 LEU A CA 1
ATOM 719 C C . LEU A 1 91 ? -12.780 6.320 2.564 1.00 79.00 91 LEU A C 1
ATOM 721 O O . LEU A 1 91 ? -13.744 6.984 2.193 1.00 79.00 91 LEU A O 1
ATOM 725 N N . ARG A 1 92 ? -12.693 5.022 2.250 1.00 76.44 92 ARG A N 1
ATOM 726 C CA . ARG A 1 92 ? -13.697 4.298 1.449 1.00 76.44 92 ARG A CA 1
ATOM 727 C C . ARG A 1 92 ? -15.079 4.310 2.107 1.00 76.44 92 ARG A C 1
ATOM 729 O O . ARG A 1 92 ? -16.088 4.423 1.408 1.00 76.44 92 ARG A O 1
ATOM 736 N N . GLY A 1 93 ? -15.136 4.208 3.435 1.00 67.69 93 GLY A N 1
ATOM 737 C CA . GLY A 1 93 ? -16.373 4.351 4.204 1.00 67.69 93 GLY A CA 1
ATOM 738 C C . GLY A 1 93 ? -17.012 5.738 4.061 1.00 67.69 93 GLY A C 1
ATOM 739 O O . GLY A 1 93 ? -18.237 5.836 4.009 1.00 67.69 93 GLY A O 1
ATOM 740 N N . GLN A 1 94 ? -16.202 6.792 3.930 1.00 64.81 94 GLN A N 1
ATOM 741 C CA . GLN A 1 94 ? -16.677 8.155 3.670 1.00 64.81 94 GLN A CA 1
ATOM 742 C C . GLN A 1 94 ? -17.161 8.324 2.225 1.00 64.81 94 GLN A C 1
ATOM 744 O O . GLN A 1 94 ? -18.266 8.818 2.017 1.00 64.81 94 GLN A O 1
ATOM 749 N N . PHE A 1 95 ? -16.414 7.822 1.234 1.00 58.69 95 PHE A N 1
ATOM 750 C CA . PHE A 1 95 ? -16.822 7.890 -0.177 1.00 58.69 95 PHE A CA 1
ATOM 751 C C . PHE A 1 95 ? -18.153 7.179 -0.451 1.00 58.69 95 PHE A C 1
ATOM 753 O O . PHE A 1 95 ? -18.977 7.684 -1.208 1.00 58.69 95 PHE A O 1
ATOM 760 N N . ARG A 1 96 ? -18.416 6.040 0.207 1.00 59.00 96 ARG A N 1
ATOM 761 C CA . ARG A 1 96 ? -19.718 5.356 0.107 1.00 59.00 96 ARG A CA 1
ATOM 762 C C . ARG A 1 96 ? -20.873 6.161 0.699 1.00 59.00 96 ARG A C 1
ATOM 764 O O . ARG A 1 96 ? -21.981 6.058 0.192 1.00 59.00 96 ARG A O 1
ATOM 771 N N . ARG A 1 97 ? -20.633 6.933 1.763 1.00 56.72 97 ARG A N 1
ATOM 772 C CA . ARG A 1 97 ? -21.663 7.788 2.374 1.00 56.72 97 ARG A CA 1
ATOM 773 C C . ARG A 1 97 ? -21.941 9.030 1.530 1.00 56.72 97 ARG A C 1
ATOM 775 O O . ARG A 1 97 ? -23.098 9.401 1.412 1.00 56.72 97 ARG A O 1
ATOM 782 N N . SER A 1 98 ? -20.921 9.618 0.906 1.00 51.62 98 SER A N 1
ATOM 783 C CA . SER A 1 98 ? -21.104 10.752 -0.014 1.00 51.62 98 SER A CA 1
ATOM 784 C C . SER A 1 98 ? -21.755 10.376 -1.345 1.00 51.62 98 SER A C 1
ATOM 786 O O . SER A 1 98 ? -22.410 11.220 -1.930 1.00 51.62 98 SER A O 1
ATOM 788 N N . ALA A 1 99 ? -21.602 9.141 -1.831 1.00 50.38 99 ALA A N 1
ATOM 789 C CA . ALA A 1 99 ? -22.245 8.692 -3.074 1.00 50.38 99 ALA A CA 1
ATOM 790 C C . ALA A 1 99 ? -23.722 8.275 -2.903 1.00 50.38 99 ALA A C 1
ATOM 792 O O . ALA A 1 99 ? -24.389 7.980 -3.890 1.00 50.38 99 ALA A O 1
ATOM 793 N N . ALA A 1 100 ? -24.212 8.195 -1.663 1.00 50.59 100 ALA A N 1
ATOM 794 C CA . ALA A 1 100 ? -25.585 7.813 -1.324 1.00 50.59 100 ALA A CA 1
ATOM 795 C C . ALA A 1 100 ? -26.441 8.998 -0.825 1.00 50.59 100 ALA A C 1
ATOM 797 O O . ALA A 1 100 ? -27.573 8.776 -0.397 1.00 50.59 100 ALA A O 1
ATOM 798 N N . ALA A 1 101 ? -25.889 10.215 -0.843 1.00 44.81 101 ALA A N 1
ATOM 799 C CA . ALA A 1 101 ? -26.539 11.475 -0.479 1.00 44.81 101 ALA A CA 1
ATOM 800 C C . ALA A 1 101 ? -26.787 12.314 -1.738 1.00 44.81 101 ALA A C 1
ATOM 802 O O . ALA A 1 101 ? -27.814 13.024 -1.760 1.00 44.81 101 ALA A O 1
#

Foldseek 3Di:
DDPQLQVQLQVCCCVPNDPDDHLVPDDPVSSVVSSVVSLVVLQVLLVQAPDNLLVVLVVCCVDPDDVLNVVCVVNVDDSSNRSSVVSVVRVVVVVVVVVVD

Sequence (101 aa):
MIDVVENLAQSLFVSLGSQLEPWDEAPLAERDRYRLAAENILRELAARAPFEPTSLVR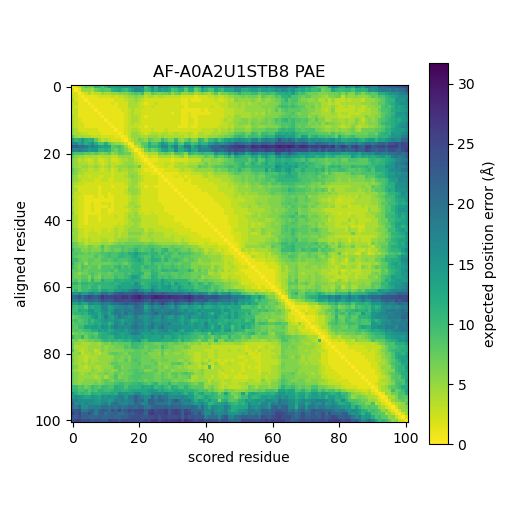KIRETRPTFLGFLYMTYSLNTAEAAALLAFQALRGQFRRSAAA

pLDDT: mean 78.48, std 11.73, range [44.81, 94.12]

Solvent-accessible surface area (backbone atoms only — not comparable to full-atom values): 5691 Å² total; per-residue (Å²): 123,63,55,66,45,60,55,43,13,49,50,47,42,73,74,73,44,77,94,80,63,58,79,91,73,44,55,67,73,57,54,51,51,33,32,53,51,30,50,49,51,37,50,54,43,26,69,68,28,101,55,68,35,58,64,50,50,51,52,40,71,74,40,81,87,39,74,67,35,46,50,39,66,71,34,66,55,53,69,62,60,49,13,17,53,54,18,47,54,57,51,52,57,49,54,58,55,64,76,75,109

Secondary structure (DSSP, 8-state):
---HHHHHHHHHHHHHS-TTS-TTTS-HHHHHHHHHHHHHHHHHHHHTSSS-HHHHHHHHHHSTT-HHHHHHHHHT--HHHHHHHHHHHHHHHHHHHHTT-

Radius of gyration: 15.76 Å; Cα contacts (8 Å, |Δi|>4): 86; chains: 1; bounding box: 42×25×46 Å

Organism: Methylosinus sporium (NCBI:txid428)

Mean predicted aligned error: 8.26 Å